Protein AF-A0A3N6X6D9-F1 (afdb_monomer_lite)

Foldseek 3Di:
DPDPVVVVVVVVVVVVVVVVVVVVVVVVVVVVVVVVVVVVVVVVVVVVVVVVVVVVVVVVVVVVPPDPPPDDDDDDDDDDDDDDDDDDDDDDDDDDDDDDDDDDDDDDDDDDDDDDDDPPPDPPPPDPPPPPPPDDDDDDPDLCVLVPDDLVVLLVVCVVVVPPPSVVDDSVVSSVVSVVD

Structure (mmCIF, N/CA/C/O backbone):
data_AF-A0A3N6X6D9-F1
#
_entry.id   AF-A0A3N6X6D9-F1
#
loop_
_atom_site.group_PDB
_atom_site.id
_atom_site.type_symbol
_atom_site.label_atom_id
_atom_site.label_alt_id
_atom_site.label_comp_id
_atom_site.label_asym_id
_atom_site.label_entity_id
_atom_site.label_seq_id
_atom_site.pdbx_PDB_ins_code
_atom_site.Cartn_x
_atom_site.Cartn_y
_atom_site.Cartn_z
_atom_site.occupancy
_atom_site.B_iso_or_equiv
_atom_site.auth_seq_id
_atom_site.auth_comp_id
_atom_site.auth_asym_id
_atom_site.auth_atom_id
_atom_site.pdbx_PDB_model_num
ATOM 1 N N . MET A 1 1 ? 24.339 19.297 -37.867 1.00 70.38 1 MET A N 1
ATOM 2 C CA . MET A 1 1 ? 23.435 18.132 -37.966 1.00 70.38 1 MET A CA 1
ATOM 3 C C . MET A 1 1 ? 23.208 17.636 -36.553 1.00 70.38 1 MET A C 1
ATOM 5 O O . MET A 1 1 ? 24.196 17.400 -35.878 1.00 70.38 1 MET A O 1
ATOM 9 N N . ILE A 1 2 ? 21.963 17.585 -36.071 1.00 70.56 2 ILE A N 1
ATOM 10 C CA . ILE A 1 2 ? 21.692 16.928 -34.783 1.00 70.56 2 ILE A CA 1
ATOM 11 C C . ILE A 1 2 ? 21.854 15.431 -35.015 1.00 70.56 2 ILE A C 1
ATOM 13 O O . ILE A 1 2 ? 21.300 14.911 -35.986 1.00 70.56 2 ILE A O 1
ATOM 17 N N . ASP A 1 3 ? 22.626 14.779 -34.156 1.00 89.81 3 ASP A N 1
ATOM 18 C CA . ASP A 1 3 ? 22.952 13.371 -34.300 1.00 89.81 3 ASP A CA 1
ATOM 19 C C . ASP A 1 3 ? 21.681 12.513 -34.192 1.00 89.81 3 ASP A C 1
ATOM 21 O O . ASP A 1 3 ? 20.766 12.799 -33.409 1.00 89.81 3 ASP A O 1
ATOM 25 N N . VAL A 1 4 ? 21.578 11.462 -35.004 1.00 93.38 4 VAL A N 1
ATOM 26 C CA . VAL A 1 4 ? 20.391 10.586 -35.025 1.00 93.38 4 VAL A CA 1
ATOM 27 C C . VAL A 1 4 ? 20.196 9.927 -33.653 1.00 93.38 4 VAL A C 1
ATOM 29 O O . VAL A 1 4 ? 19.061 9.724 -33.210 1.00 93.38 4 VAL A O 1
ATOM 32 N N . ALA A 1 5 ? 21.301 9.676 -32.946 1.00 93.31 5 ALA A N 1
ATOM 33 C CA . ALA A 1 5 ? 21.308 9.195 -31.571 1.00 93.31 5 ALA A CA 1
ATOM 34 C C . ALA A 1 5 ? 20.607 10.168 -30.601 1.00 93.31 5 ALA A C 1
ATOM 36 O O . ALA A 1 5 ? 19.741 9.744 -29.832 1.00 93.31 5 ALA A O 1
ATOM 37 N N . ASP A 1 6 ? 20.876 11.473 -30.695 1.00 96.12 6 ASP A N 1
ATOM 38 C CA . ASP A 1 6 ? 20.271 12.492 -29.822 1.00 96.12 6 ASP A CA 1
ATOM 39 C C . ASP A 1 6 ? 18.759 12.614 -30.015 1.00 96.12 6 ASP A C 1
ATOM 41 O O . ASP A 1 6 ? 18.011 12.940 -29.086 1.00 96.12 6 ASP A O 1
ATOM 45 N N . LYS A 1 7 ? 18.272 12.376 -31.236 1.00 96.31 7 LYS A N 1
ATOM 46 C CA . LYS A 1 7 ? 16.832 12.341 -31.501 1.00 96.31 7 LYS A CA 1
ATOM 47 C C . LYS A 1 7 ? 16.181 11.153 -30.793 1.00 96.31 7 LYS A C 1
ATOM 49 O O . LYS A 1 7 ? 15.208 11.345 -30.071 1.00 96.31 7 LYS A O 1
ATOM 54 N N . ARG A 1 8 ? 16.757 9.956 -30.929 1.00 96.25 8 ARG A N 1
ATOM 55 C CA . ARG A 1 8 ? 16.235 8.741 -30.288 1.00 96.25 8 ARG A CA 1
ATOM 56 C C . ARG A 1 8 ? 16.208 8.859 -28.765 1.00 96.25 8 ARG A C 1
ATOM 58 O O . ARG A 1 8 ? 15.210 8.501 -28.145 1.00 96.25 8 ARG A O 1
ATOM 65 N N . ILE A 1 9 ? 17.269 9.408 -28.171 1.00 97.00 9 ILE A N 1
ATOM 66 C CA . ILE A 1 9 ? 17.339 9.636 -26.722 1.00 97.00 9 ILE A CA 1
ATOM 67 C C . ILE A 1 9 ? 16.215 10.579 -26.275 1.00 97.00 9 ILE A C 1
ATOM 69 O O . ILE A 1 9 ? 15.537 10.302 -25.285 1.00 97.00 9 ILE A O 1
ATOM 73 N N . ARG A 1 10 ? 15.963 11.672 -27.008 1.00 97.00 10 ARG A N 1
ATOM 74 C CA . ARG A 1 10 ? 14.864 12.598 -26.688 1.00 97.00 10 ARG A CA 1
ATOM 75 C C . ARG A 1 10 ? 13.495 11.923 -26.745 1.00 97.00 10 ARG A C 1
ATOM 77 O O . ARG A 1 10 ? 12.713 12.104 -25.812 1.00 97.00 10 ARG A O 1
ATOM 84 N N . ASP A 1 11 ? 13.239 11.119 -27.772 1.00 97.94 11 ASP A N 1
ATOM 85 C CA . ASP A 1 11 ? 11.968 10.406 -27.933 1.00 97.94 11 ASP A CA 1
ATOM 86 C C . ASP A 1 11 ? 11.739 9.399 -26.786 1.00 97.94 11 ASP A C 1
ATOM 88 O O . ASP A 1 11 ? 10.647 9.319 -26.212 1.00 97.94 11 ASP A O 1
ATOM 92 N N . GLU A 1 12 ? 12.779 8.662 -26.383 1.00 98.12 12 GLU A N 1
ATOM 93 C CA . GLU A 1 12 ? 12.716 7.736 -25.246 1.00 98.12 12 GLU A CA 1
ATOM 94 C C . GLU A 1 12 ? 12.494 8.472 -23.915 1.00 98.12 12 GLU A C 1
ATOM 96 O O . GLU A 1 12 ? 11.651 8.062 -23.109 1.00 98.12 12 GLU A O 1
ATOM 101 N N . VAL A 1 13 ? 13.169 9.605 -23.698 1.00 98.44 13 VAL A N 1
ATOM 102 C CA . VAL A 1 13 ? 12.962 10.458 -22.518 1.00 98.44 13 VAL A CA 1
ATOM 103 C C . VAL A 1 13 ? 11.532 10.992 -22.472 1.00 98.44 13 VAL A C 1
ATOM 105 O O . VAL A 1 13 ? 10.907 10.995 -21.408 1.00 98.44 13 VAL A O 1
ATOM 108 N N . GLU A 1 14 ? 10.974 11.428 -23.600 1.00 98.56 14 GLU A N 1
ATOM 109 C CA . GLU A 1 14 ? 9.593 11.901 -23.666 1.00 98.56 14 GLU A CA 1
ATOM 110 C C . GLU A 1 14 ? 8.594 10.775 -23.362 1.00 98.56 14 GLU A C 1
ATOM 112 O O . GLU A 1 14 ? 7.665 10.962 -22.564 1.00 98.56 14 GLU A O 1
ATOM 117 N N . LYS A 1 15 ? 8.832 9.574 -23.900 1.00 98.56 15 LYS A N 1
ATOM 118 C CA . LYS A 1 15 ? 8.038 8.376 -23.601 1.00 98.56 15 LYS A CA 1
ATOM 119 C C . LYS A 1 15 ? 8.057 8.046 -22.107 1.00 98.56 15 LYS A C 1
ATOM 121 O O . LYS A 1 15 ? 6.991 7.871 -21.508 1.00 98.56 15 LYS A O 1
ATOM 126 N N . LEU A 1 16 ? 9.237 8.019 -21.486 1.00 98.50 16 LEU A N 1
ATOM 127 C CA . LEU A 1 16 ? 9.387 7.766 -20.049 1.00 98.50 16 LEU A CA 1
ATOM 128 C C . LEU A 1 16 ? 8.700 8.847 -19.209 1.00 98.50 16 LEU A C 1
ATOM 130 O O . LEU A 1 16 ? 7.978 8.532 -18.260 1.00 98.50 16 LEU A O 1
ATOM 134 N N . ARG A 1 17 ? 8.832 10.124 -19.586 1.00 98.50 17 ARG A N 1
ATOM 135 C CA . ARG A 1 17 ? 8.127 11.234 -18.926 1.00 98.50 17 ARG A CA 1
ATOM 136 C C . ARG A 1 17 ? 6.612 11.068 -19.003 1.00 98.50 17 ARG A C 1
ATOM 138 O O . ARG A 1 17 ? 5.926 11.296 -18.005 1.00 98.50 17 ARG A O 1
ATOM 145 N N . LYS A 1 18 ? 6.072 10.661 -20.153 1.00 98.56 18 LYS A N 1
ATOM 146 C CA . LYS A 1 18 ? 4.634 10.404 -20.322 1.00 98.56 18 LYS A CA 1
ATOM 147 C C . LYS A 1 18 ? 4.171 9.253 -19.429 1.00 98.56 18 LYS A C 1
ATOM 149 O O . LYS A 1 18 ? 3.157 9.388 -18.746 1.00 9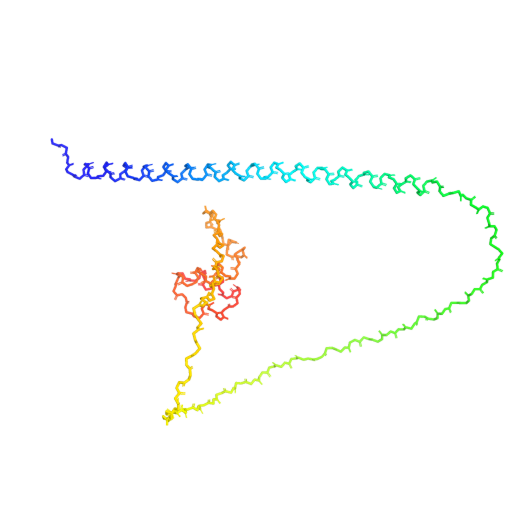8.56 18 LYS A O 1
ATOM 154 N N . GLN A 1 19 ? 4.936 8.166 -19.373 1.00 98.12 19 GLN A N 1
ATOM 155 C CA . GLN A 1 19 ? 4.651 7.034 -18.493 1.00 98.12 19 GLN A CA 1
ATOM 156 C C . GLN A 1 19 ? 4.654 7.446 -17.013 1.00 98.12 19 GLN A C 1
ATOM 158 O O . GLN A 1 19 ? 3.696 7.142 -16.298 1.00 98.12 19 GLN A O 1
ATOM 163 N N . LEU A 1 20 ? 5.661 8.205 -16.569 1.00 98.44 20 LEU A N 1
ATOM 164 C CA . LEU A 1 20 ? 5.740 8.727 -15.201 1.00 98.44 20 LEU A CA 1
ATOM 165 C C . LEU A 1 20 ? 4.556 9.638 -14.856 1.00 98.44 20 LEU A C 1
ATOM 167 O O . LEU A 1 20 ? 3.993 9.518 -13.770 1.00 98.44 20 LEU A O 1
ATOM 171 N N . ARG A 1 21 ? 4.112 10.510 -15.774 1.00 98.31 21 ARG A N 1
ATOM 172 C CA . ARG A 1 21 ? 2.912 11.342 -15.558 1.00 98.31 21 ARG A CA 1
ATOM 173 C C . ARG A 1 21 ? 1.658 10.492 -15.362 1.00 98.31 21 ARG A C 1
ATOM 175 O O . ARG A 1 21 ? 0.863 10.787 -14.473 1.00 98.31 21 ARG A O 1
ATOM 182 N N . THR A 1 22 ? 1.481 9.442 -16.159 1.00 98.19 22 THR A N 1
ATOM 183 C CA . THR A 1 22 ? 0.336 8.529 -16.031 1.00 98.19 22 THR A CA 1
ATOM 184 C C . THR A 1 22 ? 0.373 7.774 -14.706 1.00 98.19 22 THR A C 1
ATOM 186 O O . THR A 1 22 ? -0.642 7.710 -14.013 1.00 98.19 22 THR A O 1
ATOM 189 N N . GLN A 1 23 ? 1.540 7.256 -14.312 1.00 96.81 23 GLN A N 1
ATOM 190 C CA . GLN A 1 23 ? 1.704 6.589 -13.021 1.00 96.81 23 GLN A CA 1
ATOM 191 C C . GLN A 1 23 ? 1.425 7.541 -11.856 1.00 96.81 23 GLN A C 1
ATOM 193 O O . GLN A 1 23 ? 0.650 7.192 -10.968 1.00 96.81 23 GLN A O 1
ATOM 198 N N . ARG A 1 24 ? 1.971 8.764 -11.896 1.00 98.25 24 ARG A N 1
ATOM 199 C CA . ARG A 1 24 ? 1.737 9.790 -10.873 1.00 98.25 24 ARG A CA 1
ATOM 200 C C . ARG A 1 24 ? 0.250 10.096 -10.713 1.00 98.25 24 ARG A C 1
ATOM 202 O O . ARG A 1 24 ? -0.244 10.049 -9.594 1.00 98.25 24 ARG A O 1
ATOM 209 N N . LYS A 1 25 ? -0.475 10.311 -11.815 1.00 98.25 25 LYS A N 1
ATOM 210 C CA . LYS A 1 25 ? -1.935 10.518 -11.784 1.00 98.25 25 LYS A CA 1
ATOM 211 C C . LYS A 1 25 ? -2.680 9.323 -11.185 1.00 98.25 25 LYS A C 1
ATOM 213 O O . LYS A 1 25 ? -3.639 9.498 -10.438 1.00 98.25 25 LYS A O 1
ATOM 218 N N . GLY A 1 26 ? -2.244 8.103 -11.499 1.00 98.00 26 GLY A N 1
ATOM 219 C CA . GLY A 1 26 ? -2.817 6.885 -10.928 1.00 98.00 26 GLY A CA 1
ATOM 220 C C . GLY A 1 26 ? -2.622 6.791 -9.413 1.00 98.00 26 GLY A C 1
ATOM 221 O O . GLY A 1 26 ? -3.560 6.447 -8.696 1.00 98.00 26 GLY A O 1
ATOM 222 N N . VAL A 1 27 ? -1.425 7.120 -8.923 1.00 98.12 27 VAL A N 1
ATOM 223 C CA . VAL A 1 27 ? -1.111 7.155 -7.486 1.00 98.12 27 VAL A CA 1
ATOM 224 C C . VAL A 1 27 ? -1.896 8.259 -6.783 1.00 98.12 27 VAL A C 1
ATOM 226 O O . VAL A 1 27 ? -2.527 7.995 -5.767 1.00 98.12 27 VAL A O 1
ATOM 229 N N . GLU A 1 28 ? -1.932 9.461 -7.352 1.00 98.38 28 GLU A N 1
ATOM 230 C CA . GLU A 1 28 ? -2.667 10.608 -6.812 1.00 98.38 28 GLU A CA 1
ATOM 231 C C . GLU A 1 28 ? -4.163 10.309 -6.647 1.00 98.38 28 GLU A C 1
ATOM 233 O O . GLU A 1 28 ? -4.742 10.573 -5.593 1.00 98.38 28 GLU A O 1
ATOM 238 N N . LYS A 1 29 ? -4.779 9.650 -7.637 1.00 98.31 29 LYS A N 1
ATOM 239 C CA . LYS A 1 29 ? -6.171 9.202 -7.532 1.00 98.31 29 LYS A CA 1
ATOM 240 C C . LYS A 1 29 ? -6.373 8.222 -6.373 1.00 98.31 29 LYS A C 1
ATOM 242 O O . LYS A 1 29 ? -7.289 8.404 -5.577 1.00 98.31 29 LYS A O 1
ATOM 247 N N . ARG A 1 30 ? -5.506 7.210 -6.252 1.00 97.81 30 ARG A N 1
ATOM 248 C CA . ARG A 1 30 ? -5.583 6.222 -5.161 1.00 97.81 30 ARG A CA 1
ATOM 249 C C . ARG A 1 30 ? -5.414 6.871 -3.790 1.00 97.81 30 ARG A C 1
ATOM 251 O O . ARG A 1 30 ? -6.122 6.490 -2.866 1.00 97.81 30 ARG A O 1
ATOM 258 N N . LEU A 1 31 ? -4.520 7.853 -3.667 1.00 98.06 31 LEU A N 1
ATOM 259 C CA . LEU A 1 31 ? -4.348 8.620 -2.433 1.00 98.06 31 LEU A CA 1
ATOM 260 C C . LEU A 1 31 ? -5.616 9.405 -2.083 1.00 98.06 31 LEU A C 1
ATOM 262 O O . LEU A 1 31 ? -6.059 9.336 -0.943 1.00 98.06 31 LEU A O 1
ATOM 266 N N . SER A 1 32 ? -6.252 10.066 -3.056 1.00 97.94 32 SER A N 1
ATOM 267 C CA . SER A 1 32 ? -7.525 10.767 -2.827 1.00 97.94 32 SER A CA 1
ATOM 268 C C . SER A 1 32 ? -8.645 9.822 -2.372 1.00 97.94 32 SER A C 1
ATOM 270 O O . SER A 1 32 ? -9.413 10.150 -1.466 1.00 97.94 32 SER A O 1
ATOM 272 N N . ASP A 1 33 ? -8.743 8.634 -2.971 1.00 98.25 33 ASP A N 1
ATOM 273 C CA . ASP A 1 33 ? -9.756 7.640 -2.603 1.00 98.25 33 ASP A CA 1
ATOM 274 C C . ASP A 1 33 ? -9.498 7.051 -1.203 1.00 98.25 33 ASP A C 1
ATOM 276 O O . ASP A 1 33 ? -10.434 6.892 -0.409 1.00 98.25 33 ASP A O 1
ATOM 280 N N . LEU A 1 34 ? -8.230 6.796 -0.860 1.00 98.00 34 LEU A N 1
ATOM 281 C CA . LEU A 1 34 ? -7.824 6.378 0.484 1.00 98.00 34 LEU A CA 1
ATOM 282 C C . LEU A 1 34 ? -8.114 7.460 1.522 1.00 98.00 34 LEU A C 1
ATOM 284 O O . LEU A 1 34 ? -8.677 7.152 2.567 1.00 98.00 34 LEU A O 1
ATOM 288 N N . GLU A 1 35 ? -7.814 8.723 1.231 1.00 98.31 35 GLU A N 1
ATOM 289 C CA . GLU A 1 35 ? -8.078 9.837 2.142 1.00 98.31 35 GLU A CA 1
ATOM 290 C C . GLU A 1 35 ? -9.579 9.990 2.422 1.00 98.31 35 GLU A C 1
ATOM 292 O O . GLU A 1 35 ? -9.997 10.149 3.571 1.00 98.31 35 GLU A O 1
ATOM 297 N N . LYS A 1 36 ? -10.425 9.875 1.390 1.00 98.38 36 LYS A N 1
ATOM 298 C CA . LYS A 1 36 ? -11.887 9.881 1.557 1.00 98.38 36 LYS A CA 1
ATOM 299 C C . LYS A 1 36 ? -12.363 8.710 2.411 1.00 98.38 36 LYS A C 1
ATOM 301 O O . LYS A 1 36 ? -13.261 8.885 3.234 1.00 98.38 36 LYS A O 1
ATOM 306 N N . THR A 1 37 ? -11.781 7.531 2.217 1.00 97.81 37 THR A N 1
ATOM 307 C CA . THR A 1 37 ? -12.127 6.325 2.980 1.00 97.81 37 THR A CA 1
ATOM 308 C C . THR A 1 37 ? -11.703 6.467 4.440 1.00 97.81 37 THR A C 1
ATOM 310 O O . THR A 1 37 ? -12.521 6.247 5.330 1.00 97.81 37 THR A O 1
ATOM 313 N N . ALA A 1 38 ? -10.484 6.944 4.693 1.00 97.88 38 ALA A N 1
ATOM 314 C CA . ALA A 1 38 ? -9.971 7.221 6.030 1.00 97.88 38 ALA A CA 1
ATOM 315 C C . ALA A 1 38 ? -10.821 8.273 6.759 1.00 97.88 38 ALA A C 1
ATOM 317 O O . ALA A 1 38 ? -11.209 8.060 7.903 1.00 97.88 38 ALA A O 1
ATOM 318 N N . LYS A 1 39 ? -11.210 9.365 6.084 1.00 98.19 39 LYS A N 1
ATOM 319 C CA . LYS A 1 39 ? -12.111 10.387 6.649 1.00 98.19 39 LYS A CA 1
ATOM 320 C C . LYS A 1 39 ? -13.479 9.822 7.033 1.00 98.19 39 LYS A C 1
ATOM 322 O O . LYS A 1 39 ? -14.038 10.221 8.050 1.00 98.19 39 LYS A O 1
ATOM 327 N N . LYS A 1 40 ? -14.039 8.912 6.232 1.00 98.31 40 LYS A N 1
ATOM 328 C CA . LYS A 1 40 ? -15.307 8.239 6.561 1.00 98.31 40 LYS A CA 1
ATOM 329 C C . LYS A 1 40 ? -15.150 7.295 7.752 1.00 98.31 40 LYS A C 1
ATOM 331 O O . LYS A 1 40 ? -15.981 7.336 8.653 1.00 98.31 40 LYS A O 1
ATOM 336 N N . ALA A 1 41 ? -14.086 6.495 7.766 1.00 98.00 41 ALA A N 1
ATOM 337 C CA . ALA A 1 41 ? -13.785 5.582 8.863 1.00 98.00 41 ALA A CA 1
ATOM 338 C C . ALA A 1 41 ? -13.575 6.337 10.186 1.00 98.00 41 ALA A C 1
ATOM 340 O O . ALA A 1 41 ? -14.178 5.971 11.188 1.00 98.00 41 ALA A O 1
ATOM 341 N N . ALA A 1 42 ? -12.821 7.441 10.168 1.00 97.88 42 ALA A N 1
ATOM 342 C CA . ALA A 1 42 ? -12.604 8.292 11.337 1.00 97.88 42 ALA A CA 1
ATOM 343 C C . ALA A 1 42 ? -13.922 8.841 11.904 1.00 97.88 42 ALA A C 1
ATOM 345 O O . ALA A 1 42 ? -14.182 8.694 13.091 1.00 97.88 42 ALA A O 1
ATOM 346 N N . LYS A 1 43 ? -14.807 9.376 11.052 1.00 98.31 43 LYS A N 1
ATOM 347 C CA . LYS A 1 43 ? -16.131 9.857 11.487 1.00 98.31 43 LYS A CA 1
ATOM 348 C C . LYS A 1 43 ? -17.017 8.748 12.064 1.00 98.31 43 LYS A C 1
ATOM 350 O O . LYS A 1 43 ? -17.786 9.001 12.987 1.00 98.31 43 LYS A O 1
ATOM 355 N N . SER A 1 44 ? -16.940 7.533 11.515 1.00 97.88 44 SER A N 1
ATOM 356 C CA . SER A 1 44 ? -17.663 6.377 12.064 1.00 97.88 44 SER A CA 1
ATOM 357 C C . SER A 1 44 ? -17.134 6.011 13.448 1.00 97.88 44 SER A C 1
ATOM 359 O O . SER A 1 44 ? -17.915 5.905 14.390 1.00 97.88 44 SER A O 1
ATOM 361 N N . ALA A 1 45 ? -15.811 5.911 13.587 1.00 97.94 45 ALA A N 1
ATOM 362 C CA . ALA A 1 45 ? -15.157 5.615 14.855 1.00 97.94 45 ALA A CA 1
ATOM 363 C C . ALA A 1 45 ? -15.450 6.690 15.915 1.00 97.94 45 ALA A C 1
ATOM 365 O O . ALA A 1 45 ? -15.749 6.358 17.056 1.00 97.94 45 ALA A O 1
ATOM 366 N N . GLU A 1 46 ? -15.449 7.974 15.548 1.00 97.81 46 GLU A N 1
ATOM 367 C CA . GLU A 1 46 ? -15.847 9.068 16.445 1.00 97.81 46 GLU A CA 1
ATOM 368 C C . GLU A 1 46 ? -17.277 8.888 16.967 1.00 97.81 46 GLU A C 1
ATOM 370 O O . GLU A 1 46 ? -17.529 9.065 18.161 1.00 97.81 46 GLU A O 1
ATOM 375 N N . LYS A 1 47 ? -18.212 8.489 16.097 1.00 98.38 47 LYS A N 1
ATOM 376 C CA . LYS A 1 47 ? -19.602 8.226 16.486 1.00 98.38 47 LYS A CA 1
ATOM 377 C C . LYS A 1 47 ? -19.716 7.022 17.425 1.00 98.38 47 LYS A C 1
ATOM 379 O O . LYS A 1 47 ? -20.469 7.082 18.394 1.00 98.38 47 LYS A O 1
ATOM 384 N N . GLU A 1 48 ? -18.975 5.951 17.160 1.00 98.31 48 GLU A N 1
ATOM 385 C CA . GLU A 1 48 ? -18.931 4.762 18.021 1.00 98.31 48 GLU A CA 1
ATOM 386 C C . GLU A 1 48 ? -18.335 5.084 19.394 1.00 98.31 48 GLU A C 1
ATOM 388 O O . GLU A 1 48 ? -18.930 4.745 20.416 1.00 98.31 48 GLU A O 1
ATOM 393 N N . ILE A 1 49 ? -17.219 5.819 19.435 1.00 98.00 49 ILE A N 1
ATOM 394 C CA . ILE A 1 49 ? -16.589 6.280 20.678 1.00 98.00 49 ILE A CA 1
ATOM 395 C C . ILE A 1 49 ? -17.556 7.162 21.472 1.00 98.00 49 ILE A C 1
ATOM 397 O O . ILE A 1 49 ? -17.679 6.990 22.683 1.00 98.00 49 ILE A O 1
ATOM 401 N N . ALA A 1 50 ? -18.264 8.085 20.816 1.00 98.19 50 ALA A N 1
ATOM 402 C CA . ALA A 1 50 ? -19.276 8.908 21.474 1.00 98.19 50 ALA A CA 1
ATOM 403 C C . ALA A 1 50 ? -20.414 8.054 22.064 1.00 98.19 50 ALA A C 1
ATOM 405 O O . ALA A 1 50 ? -20.827 8.282 23.200 1.00 98.19 50 ALA A O 1
ATOM 406 N N . GLY A 1 51 ? -20.874 7.035 21.332 1.00 98.31 51 GLY A N 1
ATOM 407 C CA . GLY A 1 51 ? -21.880 6.086 21.814 1.00 98.31 51 GLY A CA 1
ATOM 408 C C . GLY A 1 51 ? -21.412 5.283 23.030 1.00 98.31 51 GLY A C 1
ATOM 409 O O . GLY A 1 51 ? -22.142 5.181 24.014 1.00 98.31 51 GLY A O 1
ATOM 410 N N . LEU A 1 52 ? -20.182 4.763 22.999 1.00 98.06 52 LEU A N 1
ATOM 411 C CA . LEU A 1 52 ? -19.587 4.041 24.127 1.00 98.06 52 LEU A CA 1
ATOM 412 C C . LEU A 1 52 ? -19.416 4.942 25.353 1.00 98.06 52 LEU A C 1
ATOM 414 O O . LEU A 1 52 ? -19.735 4.524 26.463 1.00 98.06 52 LEU A O 1
ATOM 418 N N . ARG A 1 53 ? -18.981 6.195 25.167 1.00 97.88 53 ARG A N 1
ATOM 419 C CA . ARG A 1 53 ? -18.878 7.175 26.262 1.00 97.88 53 ARG A CA 1
ATOM 420 C C . ARG A 1 53 ? -20.224 7.409 26.944 1.00 97.88 53 ARG A C 1
ATOM 422 O O . ARG A 1 53 ? -20.282 7.363 28.167 1.00 97.88 53 ARG A O 1
ATOM 429 N N . ALA A 1 54 ? -21.298 7.578 26.172 1.00 97.81 54 ALA A N 1
ATOM 430 C CA . ALA A 1 54 ? -22.641 7.749 26.725 1.00 97.81 54 ALA A CA 1
ATOM 431 C C . ALA A 1 54 ? -23.123 6.508 27.505 1.00 97.81 54 ALA A C 1
ATOM 433 O O . ALA A 1 54 ? -23.743 6.642 28.558 1.00 97.81 54 ALA A O 1
ATOM 434 N N . GLN A 1 55 ? -22.818 5.295 27.028 1.00 96.81 55 GLN A N 1
ATOM 435 C CA . GLN A 1 55 ? -23.146 4.059 27.753 1.00 96.81 55 GLN A CA 1
ATOM 436 C C . GLN A 1 55 ? -22.381 3.946 29.075 1.00 96.81 55 GLN A C 1
ATOM 438 O O . GLN A 1 55 ? -22.968 3.592 30.098 1.00 96.81 55 GLN A O 1
ATOM 443 N N . VAL A 1 56 ? -21.085 4.275 29.069 1.00 97.19 56 VAL A N 1
ATOM 444 C CA . VAL A 1 56 ? -20.261 4.302 30.284 1.00 97.19 56 VAL A CA 1
ATOM 445 C C . VAL A 1 56 ? -20.826 5.305 31.288 1.00 97.19 56 VAL A C 1
ATOM 447 O O . VAL A 1 56 ? -20.995 4.960 32.454 1.00 97.19 56 VAL A O 1
ATOM 450 N N . GLU A 1 57 ? -21.191 6.509 30.844 1.00 95.88 57 GLU A N 1
ATOM 451 C CA . GLU A 1 57 ? -21.802 7.527 31.704 1.00 95.88 57 GLU A CA 1
ATOM 452 C C . GLU A 1 57 ? -23.111 7.033 32.343 1.00 95.88 57 GLU A C 1
ATOM 454 O O . GLU A 1 57 ? -23.281 7.139 33.557 1.00 95.88 57 GLU A O 1
ATOM 459 N N . GLN A 1 58 ? -23.991 6.383 31.573 1.00 95.31 58 GLN A N 1
ATOM 460 C CA . GLN A 1 58 ? -25.225 5.791 32.106 1.00 95.31 58 GLN A CA 1
ATOM 461 C C . GLN A 1 58 ? -24.973 4.693 33.150 1.00 95.31 58 GLN A C 1
ATOM 463 O O . GLN A 1 58 ? -25.687 4.627 34.154 1.00 95.31 58 GLN A O 1
ATOM 468 N N . LEU A 1 59 ? -23.982 3.822 32.934 1.00 95.06 59 LEU A N 1
ATOM 469 C CA . LEU A 1 59 ? -23.629 2.767 33.891 1.00 95.06 59 LEU A CA 1
ATOM 470 C C . LEU A 1 59 ? -23.087 3.351 35.198 1.00 95.06 59 LEU A C 1
ATOM 472 O O . LEU A 1 59 ? -23.484 2.908 36.277 1.00 95.06 59 LEU A O 1
ATOM 476 N N . VAL A 1 60 ? -22.247 4.383 35.108 1.00 94.56 60 VAL A N 1
ATOM 477 C CA . VAL A 1 60 ? -21.725 5.098 36.280 1.00 94.56 60 VAL A CA 1
ATOM 478 C C . VAL A 1 60 ? -22.863 5.771 37.058 1.00 94.56 60 VAL A C 1
ATOM 480 O O . VAL A 1 60 ? -22.916 5.661 38.284 1.00 94.56 60 VAL A O 1
ATOM 483 N N . SER A 1 61 ? -23.829 6.401 36.379 1.00 92.38 61 SER A N 1
ATOM 484 C CA . SER A 1 61 ? -25.012 6.974 37.039 1.00 92.38 61 SER A CA 1
ATOM 485 C C . SER A 1 61 ? -25.892 5.918 37.720 1.00 92.38 61 SER A C 1
ATOM 487 O O . SER A 1 61 ? -26.413 6.167 38.809 1.00 92.38 61 SER A O 1
ATOM 489 N N . ARG A 1 62 ? -26.040 4.726 37.123 1.00 89.69 62 ARG A N 1
ATOM 490 C CA . ARG A 1 62 ? -26.793 3.612 37.725 1.00 89.69 62 ARG A CA 1
ATOM 491 C C . ARG A 1 62 ? -26.128 3.069 38.987 1.00 89.69 62 ARG A C 1
ATOM 493 O O . ARG A 1 62 ? -26.818 2.864 39.976 1.00 89.69 62 ARG A O 1
ATOM 500 N N . GLN A 1 63 ? -24.807 2.890 38.999 1.00 82.50 63 GLN A N 1
ATOM 501 C CA . GLN A 1 63 ? -24.101 2.436 40.208 1.00 82.50 63 GLN A CA 1
ATOM 502 C C . GLN A 1 63 ? -24.231 3.430 41.367 1.00 82.50 63 GLN A C 1
ATOM 504 O O . GLN A 1 63 ? -24.398 3.025 42.517 1.00 82.50 63 GLN A O 1
ATOM 509 N N . LYS A 1 64 ? -24.223 4.733 41.065 1.00 78.31 64 LYS A N 1
ATOM 510 C CA . LYS A 1 64 ? -24.357 5.797 42.070 1.00 78.31 64 LYS A CA 1
ATOM 511 C C . LYS A 1 64 ? -25.759 5.904 42.684 1.00 78.31 64 LYS A C 1
ATOM 513 O O . LYS A 1 64 ? -25.925 6.581 43.689 1.00 78.31 64 LYS A O 1
ATOM 518 N N . SER A 1 65 ? -26.757 5.264 42.079 1.00 68.56 65 SER A N 1
ATOM 519 C CA . SER A 1 65 ? -28.154 5.310 42.517 1.00 68.56 65 SER A CA 1
ATOM 520 C C . SER A 1 65 ? -28.651 3.988 43.093 1.00 68.56 65 SER A C 1
ATOM 522 O O . SER A 1 65 ? -29.854 3.839 43.264 1.00 68.56 65 SER A O 1
ATOM 524 N N . THR A 1 66 ? -27.759 3.051 43.439 1.00 58.19 66 THR A N 1
ATOM 525 C CA . THR A 1 66 ? -28.133 1.902 44.277 1.00 58.19 66 THR A CA 1
ATOM 526 C C . THR A 1 66 ? -28.475 2.447 45.668 1.00 58.19 66 THR A C 1
ATOM 528 O O . THR A 1 66 ? -27.560 2.906 46.354 1.00 58.19 66 THR A O 1
ATOM 531 N N . PRO A 1 67 ? -29.755 2.490 46.083 1.00 57.12 67 PRO A N 1
ATOM 532 C CA . PRO A 1 67 ? -30.081 2.897 47.438 1.00 57.12 67 PRO A CA 1
ATOM 533 C C . PRO A 1 67 ? -29.499 1.843 48.378 1.00 57.12 67 PRO A C 1
ATOM 535 O O . PRO A 1 67 ? -29.704 0.647 48.162 1.00 57.12 67 PRO A O 1
ATOM 538 N N . GLU A 1 68 ? -28.763 2.289 49.396 1.00 51.00 68 GLU A N 1
ATOM 539 C CA . GLU A 1 68 ? -28.512 1.507 50.603 1.00 51.00 68 GLU A CA 1
ATOM 540 C C . GLU A 1 68 ? -29.861 0.973 51.095 1.00 51.00 68 GLU A C 1
ATOM 542 O O . GLU A 1 68 ? -30.642 1.681 51.730 1.00 51.00 68 GLU A O 1
ATOM 547 N N . GLN A 1 69 ? -30.183 -0.271 50.742 1.00 52.44 69 GLN A N 1
ATOM 548 C CA . GLN A 1 69 ? -31.138 -1.034 51.516 1.00 52.44 69 GLN A CA 1
ATOM 549 C C . GLN A 1 69 ? -30.418 -1.391 52.807 1.00 52.44 69 GLN A C 1
ATOM 551 O O . GLN A 1 69 ? -29.559 -2.270 52.840 1.00 52.44 69 GLN A O 1
ATOM 556 N N . ASP A 1 70 ? -30.773 -0.626 53.831 1.00 50.97 70 ASP A N 1
ATOM 557 C CA . ASP A 1 70 ? -30.643 -0.907 55.252 1.00 50.97 70 ASP A CA 1
ATOM 558 C C . ASP A 1 70 ? -31.206 -2.313 55.532 1.00 50.97 70 ASP A C 1
ATOM 560 O O . ASP A 1 70 ? -32.386 -2.515 55.818 1.00 50.97 70 ASP A O 1
ATOM 564 N N . ALA A 1 71 ? -30.373 -3.321 55.291 1.00 51.75 71 ALA A N 1
ATOM 565 C CA . ALA A 1 71 ? -30.655 -4.715 55.562 1.00 51.75 71 ALA A CA 1
ATOM 566 C C . ALA A 1 71 ? -29.511 -5.248 56.415 1.00 51.75 71 ALA A C 1
ATOM 568 O O . ALA A 1 71 ? -28.443 -5.625 55.937 1.00 51.75 71 ALA A O 1
ATOM 569 N N . THR A 1 72 ? -29.776 -5.250 57.713 1.00 58.72 72 THR A N 1
ATOM 570 C CA . THR A 1 72 ? -29.086 -6.021 58.741 1.00 58.72 72 THR A CA 1
ATOM 571 C C . THR A 1 72 ? -28.902 -7.472 58.262 1.00 58.72 72 THR A C 1
ATOM 573 O O . THR A 1 72 ? -29.905 -8.164 58.073 1.00 58.72 72 THR A O 1
ATOM 576 N N . PRO A 1 73 ? -27.672 -7.995 58.086 1.00 49.09 73 PRO A N 1
ATOM 577 C CA . PRO A 1 73 ? -27.478 -9.423 57.909 1.00 49.09 73 PRO A CA 1
ATOM 578 C C . PRO A 1 73 ? -27.299 -10.057 59.290 1.00 49.09 73 PRO A C 1
ATOM 580 O O . PRO A 1 73 ? -26.269 -9.907 59.949 1.00 49.09 73 PRO A O 1
ATOM 583 N N . ALA A 1 74 ? -28.336 -10.760 59.741 1.00 52.41 74 ALA A N 1
ATOM 584 C CA . ALA A 1 74 ? -28.207 -11.712 60.827 1.00 52.41 74 ALA A CA 1
ATOM 585 C C . ALA A 1 74 ? -27.198 -12.798 60.424 1.00 52.41 74 ALA A C 1
ATOM 587 O O . ALA A 1 74 ? -27.295 -13.412 59.363 1.00 52.41 74 ALA A O 1
ATOM 588 N N . SER A 1 75 ? -26.227 -12.979 61.311 1.00 56.44 75 SER A N 1
ATOM 589 C CA . SER A 1 75 ? -25.173 -13.981 61.296 1.00 56.44 75 SER A CA 1
ATOM 590 C C . SER A 1 75 ? -25.716 -15.399 61.075 1.00 56.44 75 SER A C 1
ATOM 592 O O . SER A 1 75 ? -26.465 -15.915 61.903 1.00 56.44 75 SER A O 1
ATOM 594 N N . ALA A 1 76 ? -25.303 -16.037 59.983 1.00 54.62 76 ALA A N 1
ATOM 595 C CA . ALA A 1 76 ? -25.297 -17.488 59.842 1.00 54.62 76 ALA A CA 1
ATOM 596 C C . ALA A 1 76 ? -24.098 -17.877 58.966 1.00 54.62 76 ALA A C 1
ATOM 598 O O . ALA A 1 76 ? -24.095 -17.624 57.764 1.00 54.62 76 ALA A O 1
ATOM 599 N N . GLU A 1 77 ? -23.066 -18.441 59.600 1.00 53.97 77 GLU A N 1
ATOM 600 C CA . GLU A 1 77 ? -21.886 -19.041 58.970 1.00 53.97 77 GLU A CA 1
ATOM 601 C C . GLU A 1 77 ? -22.269 -20.184 58.014 1.00 53.97 77 GLU A C 1
ATOM 603 O O . GLU A 1 77 ? -22.891 -21.157 58.448 1.00 53.97 77 GLU A O 1
ATOM 608 N N . PRO A 1 78 ? -21.805 -20.163 56.753 1.00 56.66 78 PRO A N 1
ATOM 609 C CA . PRO A 1 78 ? -21.557 -21.368 55.985 1.00 56.66 78 PRO A CA 1
ATOM 610 C C . PRO A 1 78 ? -20.049 -21.658 55.947 1.00 56.66 78 PRO A C 1
ATOM 612 O O . PRO A 1 78 ? -19.227 -20.821 55.576 1.00 56.66 78 PRO A O 1
ATOM 615 N N . SER A 1 79 ? -19.704 -22.874 56.357 1.00 64.44 79 SER A N 1
ATOM 616 C CA . SER A 1 79 ? -18.350 -23.422 56.438 1.00 64.44 79 SER A CA 1
ATOM 617 C C . SER A 1 79 ? -17.572 -23.362 55.107 1.00 64.44 79 SER A C 1
ATOM 619 O O . SER A 1 79 ? -18.175 -23.481 54.037 1.00 64.44 79 SER A O 1
ATOM 621 N N . PRO A 1 80 ? -16.229 -23.248 55.143 1.00 65.25 80 PRO A N 1
ATOM 622 C CA . PRO A 1 80 ? -15.399 -23.225 53.941 1.00 65.25 80 PRO A CA 1
ATOM 623 C C . PRO A 1 80 ? -15.258 -24.628 53.319 1.00 65.25 80 PRO A C 1
ATOM 625 O O . PRO A 1 80 ? -14.854 -25.558 54.021 1.00 65.25 80 PRO A O 1
ATOM 628 N N . PRO A 1 81 ? -15.513 -24.813 52.009 1.00 65.81 81 PRO A N 1
ATOM 629 C CA . PRO A 1 81 ? -15.046 -25.994 51.303 1.00 65.81 81 PRO A CA 1
ATOM 630 C C . PRO A 1 81 ? -13.545 -25.877 51.005 1.00 65.81 81 PRO A C 1
ATOM 632 O O . PRO A 1 81 ? -13.037 -24.868 50.517 1.00 65.81 81 PRO A O 1
ATOM 635 N N . THR A 1 82 ? -12.852 -26.954 51.337 1.00 66.75 82 THR A N 1
ATOM 636 C CA . THR A 1 82 ? -11.427 -27.240 51.180 1.00 66.75 82 THR A CA 1
ATOM 637 C C . THR A 1 82 ? -10.929 -27.017 49.740 1.00 66.75 82 THR A C 1
ATOM 639 O O . THR A 1 82 ? -11.619 -27.410 48.795 1.00 66.75 82 THR A O 1
ATOM 642 N N . PRO A 1 83 ? -9.718 -26.463 49.528 1.00 57.66 83 PRO A N 1
ATOM 643 C CA . PRO A 1 83 ? -9.111 -26.396 48.202 1.00 57.66 83 PRO A CA 1
ATOM 644 C C . PRO A 1 83 ? -8.748 -27.808 47.725 1.00 57.66 83 PRO A C 1
ATOM 646 O O . PRO A 1 83 ? -7.902 -28.478 48.311 1.00 57.66 83 PRO A O 1
ATOM 649 N N . THR A 1 84 ? -9.412 -28.269 46.665 1.00 64.00 84 THR A N 1
ATOM 650 C CA . THR A 1 84 ? -9.009 -29.477 45.938 1.00 64.00 84 THR A CA 1
ATOM 651 C C . THR A 1 84 ? -7.966 -29.080 44.905 1.00 64.00 84 THR A C 1
ATOM 653 O O . THR A 1 84 ? -8.252 -28.334 43.972 1.00 64.00 84 THR A O 1
ATOM 656 N N . GLU A 1 85 ? -6.752 -29.563 45.120 1.00 59.06 85 GLU A N 1
ATOM 657 C CA . GLU A 1 85 ? -5.598 -29.492 44.231 1.00 59.06 85 GLU A CA 1
ATOM 658 C C . GLU A 1 85 ? -5.783 -30.490 43.066 1.00 59.06 85 GLU A C 1
ATOM 660 O O . GLU A 1 85 ? -5.930 -31.686 43.327 1.00 59.06 85 GLU A O 1
ATOM 665 N N . PRO A 1 86 ? -5.776 -30.069 41.787 1.00 63.59 86 PRO A N 1
ATOM 666 C CA . PRO A 1 86 ? -5.476 -30.979 40.692 1.00 63.59 86 PRO A CA 1
ATOM 667 C C . PRO A 1 86 ? -4.002 -30.852 40.284 1.00 63.59 86 PRO A C 1
ATOM 669 O O . PRO A 1 86 ? -3.555 -29.867 39.701 1.00 63.59 86 PRO A O 1
ATOM 672 N N . THR A 1 87 ? -3.291 -31.912 40.651 1.00 66.19 87 THR A N 1
ATOM 673 C CA . THR A 1 87 ? -2.081 -32.531 40.097 1.00 66.19 87 THR A CA 1
ATOM 674 C C . THR A 1 87 ? -1.525 -31.970 38.769 1.00 66.19 87 THR A C 1
ATOM 676 O O . THR A 1 87 ? -2.277 -31.756 37.815 1.00 66.19 87 THR A O 1
ATOM 679 N N . PRO A 1 88 ? -0.188 -31.827 38.652 1.00 62.66 88 PRO A N 1
ATOM 680 C CA . PRO A 1 88 ? 0.487 -31.340 37.455 1.00 62.66 88 PRO A CA 1
ATOM 681 C C . PRO A 1 88 ? 0.776 -32.444 36.421 1.00 62.66 88 PRO A C 1
ATOM 683 O O . PRO A 1 88 ? 0.815 -33.629 36.732 1.00 62.66 88 PRO A O 1
ATOM 686 N N . LEU A 1 89 ? 1.138 -31.976 35.222 1.00 57.38 89 LEU A N 1
ATOM 687 C CA . LEU A 1 89 ? 2.078 -32.597 34.281 1.00 57.38 89 LEU A CA 1
ATOM 688 C C . LEU A 1 89 ? 1.689 -33.950 33.657 1.00 57.38 89 LEU A C 1
ATOM 690 O O . LEU A 1 89 ? 1.874 -35.017 34.233 1.00 57.38 89 LEU A O 1
ATOM 694 N N . SER A 1 90 ? 1.338 -33.906 32.371 1.00 56.47 90 SER A N 1
ATOM 695 C CA . SER A 1 90 ? 1.736 -34.940 31.410 1.00 56.47 90 SER A CA 1
ATOM 696 C C . SER A 1 90 ? 1.777 -34.359 29.998 1.00 56.47 90 SER A C 1
ATOM 698 O O . SER A 1 90 ? 0.769 -34.293 29.302 1.00 56.47 90 SER A O 1
ATOM 700 N N . SER A 1 91 ? 2.976 -33.942 29.593 1.00 58.81 91 SER A N 1
ATOM 701 C CA . SER A 1 91 ? 3.421 -34.012 28.200 1.00 58.81 91 SER A CA 1
ATOM 702 C C . SER A 1 91 ? 4.094 -35.371 28.022 1.00 58.81 91 SER A C 1
ATOM 704 O O . SER A 1 91 ? 4.959 -35.714 28.829 1.00 58.81 91 SER A O 1
ATOM 706 N N . PRO A 1 92 ? 3.718 -36.151 27.004 1.00 52.91 92 PRO A N 1
ATOM 707 C CA . PRO A 1 92 ? 4.758 -36.717 26.146 1.00 52.91 92 PRO A CA 1
ATOM 708 C C . PRO A 1 92 ? 4.297 -36.822 24.686 1.00 52.91 92 PRO A C 1
ATOM 710 O O . PRO A 1 92 ? 3.148 -37.157 24.407 1.00 52.91 92 PRO A O 1
ATOM 713 N N . GLY A 1 93 ? 5.201 -36.577 23.738 1.00 43.72 93 GLY A N 1
ATOM 714 C CA . GLY A 1 93 ? 4.889 -36.866 22.341 1.00 43.72 93 GLY A CA 1
ATOM 715 C C . GLY A 1 93 ? 5.853 -36.317 21.308 1.00 43.72 93 GLY A C 1
ATOM 716 O O . GLY A 1 93 ? 5.404 -35.791 20.295 1.00 43.72 93 GLY A O 1
ATOM 717 N N . GLU A 1 94 ? 7.160 -36.441 21.541 1.00 53.84 94 GLU A N 1
ATOM 718 C CA . GLU A 1 94 ? 8.100 -36.600 20.431 1.00 53.84 94 GLU A CA 1
ATOM 719 C C . GLU A 1 94 ? 7.639 -37.784 19.566 1.00 53.84 94 GLU A C 1
ATOM 721 O O . GLU A 1 94 ? 7.425 -38.894 20.050 1.00 53.84 94 GLU A O 1
ATOM 726 N N . SER A 1 95 ? 7.474 -37.543 18.272 1.00 49.97 95 SER A N 1
ATOM 727 C CA . SER A 1 95 ? 7.508 -38.590 17.257 1.00 49.97 95 SER A CA 1
ATOM 728 C C . SER A 1 95 ? 8.465 -38.132 16.175 1.00 49.97 95 SER A C 1
ATOM 730 O O . SER A 1 95 ? 8.091 -37.509 15.182 1.00 49.97 95 SER A O 1
ATOM 732 N N . GLU A 1 96 ? 9.736 -38.419 16.434 1.00 48.16 96 GLU A N 1
ATOM 733 C CA . GLU A 1 96 ? 10.703 -38.686 15.387 1.00 48.16 96 GLU A CA 1
ATOM 734 C C . GLU A 1 96 ? 10.321 -39.975 14.644 1.00 48.16 96 GLU A C 1
ATOM 736 O O . GLU A 1 96 ? 9.933 -40.971 15.249 1.00 48.16 96 GLU A O 1
ATOM 741 N N . GLY A 1 97 ? 10.523 -39.956 13.326 1.00 46.47 97 GLY A N 1
ATOM 742 C CA . GLY A 1 97 ? 10.885 -41.150 12.567 1.00 46.47 97 GLY A CA 1
ATOM 743 C C . GLY A 1 97 ? 9.749 -41.962 11.948 1.00 46.47 97 GLY A C 1
ATOM 744 O O . GLY A 1 97 ? 9.276 -42.922 12.539 1.00 46.47 97 GLY A O 1
ATOM 745 N N . GLN A 1 98 ? 9.474 -41.715 10.663 1.00 46.50 98 GLN A N 1
ATOM 746 C CA . GLN A 1 98 ? 9.564 -42.799 9.674 1.00 46.50 98 GLN A CA 1
ATOM 747 C C . GLN A 1 98 ? 9.618 -42.269 8.229 1.00 46.50 98 GLN A C 1
ATOM 749 O O . GLN A 1 98 ? 8.704 -41.567 7.794 1.00 46.50 98 GLN A O 1
ATOM 754 N N . PRO A 1 99 ? 10.662 -42.619 7.454 1.00 53.94 99 PRO A N 1
ATOM 755 C CA . PRO A 1 99 ? 10.646 -42.532 6.004 1.00 53.94 99 PRO A CA 1
ATOM 756 C C . PRO A 1 99 ? 10.081 -43.841 5.439 1.00 53.94 99 PRO A C 1
ATOM 758 O O . PRO A 1 99 ? 10.589 -44.917 5.746 1.00 53.94 99 PRO A O 1
ATOM 761 N N . LEU A 1 100 ? 9.071 -43.766 4.575 1.00 51.38 100 LEU A N 1
ATOM 762 C CA . LEU A 1 100 ? 8.701 -44.894 3.721 1.00 51.38 100 LEU A CA 1
ATOM 763 C C . LEU A 1 100 ? 8.958 -44.519 2.263 1.00 51.38 100 LEU A C 1
ATOM 765 O O . LEU A 1 100 ? 8.172 -43.837 1.610 1.00 51.38 100 LEU A O 1
ATOM 769 N N . GLN A 1 101 ? 10.118 -44.976 1.790 1.00 49.53 101 GLN A N 1
ATOM 770 C CA . GLN A 1 101 ? 10.319 -45.386 0.405 1.00 49.53 101 GLN A CA 1
ATOM 771 C C . GLN A 1 101 ? 9.335 -46.515 0.082 1.00 49.53 101 GLN A C 1
ATOM 773 O O . GLN A 1 101 ? 9.187 -47.449 0.866 1.00 49.53 101 GLN A O 1
ATOM 778 N N . GLY A 1 102 ? 8.699 -46.452 -1.084 1.00 46.50 102 GLY A N 1
ATOM 779 C CA . GLY A 1 102 ? 7.812 -47.509 -1.552 1.00 46.50 102 GLY A CA 1
ATOM 780 C C . GLY A 1 102 ? 7.403 -47.283 -2.996 1.00 46.50 102 GLY A C 1
ATOM 781 O O . GLY A 1 102 ? 6.448 -46.573 -3.282 1.00 46.50 102 GLY A O 1
ATOM 782 N N . VAL A 1 103 ? 8.195 -47.869 -3.884 1.00 50.47 103 VAL A N 1
ATOM 783 C CA . VAL A 1 103 ? 8.004 -48.012 -5.328 1.00 50.47 103 VAL A CA 1
ATOM 784 C C . VAL A 1 103 ? 6.696 -48.758 -5.601 1.00 50.47 103 VAL A C 1
ATOM 786 O O . VAL A 1 103 ? 6.491 -49.836 -5.049 1.00 50.47 103 VAL A O 1
ATOM 789 N N . ALA A 1 104 ? 5.839 -48.222 -6.465 1.00 47.53 104 ALA A N 1
ATOM 790 C CA . ALA A 1 104 ? 4.798 -49.004 -7.124 1.00 47.53 104 ALA A CA 1
ATOM 791 C C . ALA A 1 104 ? 4.443 -48.344 -8.458 1.00 47.53 104 ALA A C 1
ATOM 793 O O . ALA A 1 104 ? 3.583 -47.468 -8.543 1.00 47.53 104 ALA A O 1
ATOM 794 N N . GLU A 1 105 ? 5.153 -48.774 -9.497 1.00 52.97 105 GLU A N 1
ATOM 795 C CA . GLU A 1 105 ? 4.682 -48.711 -10.874 1.00 52.97 105 GLU A CA 1
ATOM 796 C C . GLU A 1 105 ? 3.361 -49.489 -10.947 1.00 52.97 105 GLU A C 1
ATOM 798 O O . GLU A 1 105 ? 3.314 -50.681 -10.654 1.00 52.97 105 GLU A O 1
ATOM 803 N N . ASN A 1 106 ? 2.272 -48.806 -11.286 1.00 54.16 106 ASN A N 1
ATOM 804 C CA . ASN A 1 106 ? 1.048 -49.453 -11.737 1.00 54.16 106 ASN A CA 1
ATOM 805 C C . ASN A 1 106 ? 0.637 -48.793 -13.049 1.00 54.16 106 ASN A C 1
ATOM 807 O O . ASN A 1 106 ? 0.213 -47.636 -13.077 1.00 54.16 106 ASN A O 1
ATOM 811 N N . GLU A 1 107 ? 0.805 -49.549 -14.130 1.00 61.22 107 GLU A N 1
ATOM 812 C CA . GLU A 1 107 ? 0.110 -49.328 -15.391 1.00 61.22 107 GLU A CA 1
ATOM 813 C C . GLU A 1 107 ? -1.407 -49.372 -15.166 1.00 61.22 107 GLU A C 1
ATOM 815 O O . GLU A 1 107 ? -1.893 -50.267 -14.471 1.00 61.22 107 GLU A O 1
ATOM 820 N N . PRO A 1 108 ? -2.195 -48.504 -15.814 1.00 61.94 108 PRO A N 1
ATOM 821 C CA . PRO A 1 108 ? -3.591 -48.804 -16.055 1.00 61.94 108 PRO A CA 1
ATOM 822 C C . PRO A 1 108 ? -3.767 -49.327 -17.483 1.00 61.94 108 PRO A C 1
ATOM 824 O O . PRO A 1 108 ? -3.735 -48.580 -18.463 1.00 61.94 108 PRO A O 1
ATOM 827 N N . LEU A 1 109 ? -3.987 -50.641 -17.563 1.00 49.38 109 LEU A N 1
ATOM 828 C CA . LEU A 1 109 ? -4.625 -51.306 -18.692 1.00 49.38 109 LEU A CA 1
ATOM 829 C C . LEU A 1 109 ? -6.010 -50.701 -18.958 1.00 49.38 109 LEU A C 1
ATOM 831 O O . LEU A 1 109 ? -6.790 -50.397 -18.057 1.00 49.38 109 LEU A O 1
ATOM 835 N N . VAL A 1 110 ? -6.271 -50.565 -20.249 1.00 59.19 110 VAL A N 1
ATOM 836 C CA . VAL A 1 110 ? -7.466 -50.052 -20.907 1.00 59.19 110 VAL A CA 1
ATOM 837 C C . VAL A 1 110 ? -8.725 -50.818 -20.478 1.00 59.19 110 VAL A C 1
ATOM 839 O O . VAL A 1 110 ? -8.758 -52.047 -20.498 1.00 59.19 110 VAL A O 1
ATOM 842 N N . SER A 1 111 ? -9.802 -50.099 -20.171 1.00 54.53 111 SER A N 1
ATOM 843 C CA . SER A 1 111 ? -11.166 -50.606 -20.349 1.00 54.53 111 SER A CA 1
ATOM 844 C C . SER A 1 111 ? -12.087 -49.461 -20.739 1.00 54.53 111 SER A C 1
ATOM 846 O O . SER A 1 111 ? -12.419 -48.593 -19.933 1.00 54.53 111 SER A O 1
ATOM 848 N N . GLU A 1 112 ? -12.457 -49.477 -22.017 1.00 63.44 112 GLU A N 1
ATOM 849 C CA . GLU A 1 112 ? -13.638 -48.817 -22.555 1.00 63.44 112 GLU A CA 1
ATOM 850 C C . GLU A 1 112 ? -14.875 -49.210 -21.744 1.00 63.44 112 GLU A C 1
ATOM 852 O O . GLU A 1 112 ? -15.197 -50.391 -21.611 1.00 63.44 112 GLU A O 1
ATOM 857 N N . MET A 1 113 ? -15.611 -48.213 -21.261 1.00 63.62 113 MET A N 1
ATOM 858 C CA . MET A 1 113 ? -17.042 -48.344 -21.003 1.00 63.62 113 MET A CA 1
ATOM 859 C C . MET A 1 113 ? -17.706 -46.974 -21.253 1.00 63.62 113 MET A C 1
ATOM 861 O O . MET A 1 113 ? -17.067 -45.947 -21.010 1.00 63.62 113 MET A O 1
ATOM 865 N N . PRO A 1 114 ? -18.922 -46.943 -21.833 1.00 60.16 114 PRO A N 1
ATOM 866 C CA . PRO A 1 114 ? -19.396 -45.842 -22.664 1.00 60.16 114 PRO A CA 1
ATOM 867 C C . PRO A 1 114 ? -19.960 -44.661 -21.869 1.00 60.16 114 PRO A C 1
ATOM 869 O O . PRO A 1 114 ? -20.367 -44.788 -20.713 1.00 60.16 114 PRO A O 1
ATOM 872 N N . GLU A 1 115 ? -20.001 -43.519 -22.557 1.00 61.25 115 GLU A N 1
ATOM 873 C CA . GLU A 1 115 ? -20.590 -42.249 -22.132 1.00 61.25 115 GLU A CA 1
ATOM 874 C C . GLU A 1 115 ? -21.987 -42.409 -21.514 1.00 61.25 115 GLU A C 1
ATOM 876 O O . GLU A 1 115 ? -22.857 -43.110 -22.038 1.00 61.25 115 GLU A O 1
ATOM 881 N N . PRO A 1 116 ? -22.254 -41.624 -20.467 1.00 61.25 116 PRO A N 1
ATOM 882 C CA . PRO A 1 116 ? -23.367 -40.696 -20.556 1.00 61.25 116 PRO A CA 1
ATOM 883 C C . PRO A 1 116 ? -22.839 -39.268 -20.457 1.00 61.25 116 PRO A C 1
ATOM 885 O O . PRO A 1 116 ? -22.107 -38.921 -19.535 1.00 61.25 116 PRO A O 1
ATOM 888 N N . VAL A 1 117 ? -23.234 -38.440 -21.417 1.00 63.47 117 VAL A N 1
ATOM 889 C CA . VAL A 1 117 ? -23.078 -36.985 -21.402 1.00 63.47 117 VAL A CA 1
ATOM 890 C C . VAL A 1 117 ? -24.048 -36.360 -20.389 1.00 63.47 117 VAL A C 1
ATOM 892 O O . VAL A 1 117 ? -25.254 -36.342 -20.638 1.00 63.47 117 VAL A O 1
ATOM 895 N N . PRO A 1 118 ? -23.582 -35.788 -19.264 1.00 58.31 118 PRO A N 1
ATOM 896 C CA . PRO A 1 118 ? -24.310 -34.723 -18.604 1.00 58.31 118 PRO A CA 1
ATOM 897 C C . PRO A 1 118 ? -23.956 -33.401 -19.287 1.00 58.31 118 PRO A C 1
ATOM 899 O O . PRO A 1 118 ? -22.836 -32.896 -19.194 1.00 58.31 118 PRO A O 1
ATOM 902 N N . ASP A 1 119 ? -24.947 -32.840 -19.969 1.00 54.72 119 ASP A N 1
ATOM 903 C CA . ASP A 1 119 ? -24.968 -31.440 -20.367 1.00 54.72 119 ASP A CA 1
ATOM 904 C C . ASP A 1 119 ? -24.876 -30.560 -19.105 1.00 54.72 119 ASP A C 1
ATOM 906 O O . ASP A 1 119 ? -25.839 -30.382 -18.356 1.00 54.72 119 ASP A O 1
ATOM 910 N N . LEU A 1 120 ? -23.666 -30.077 -18.819 1.00 48.62 120 LEU A N 1
ATOM 911 C CA . LEU A 1 120 ? -23.373 -29.084 -17.791 1.00 48.62 120 LEU A CA 1
ATOM 912 C C . LEU A 1 120 ? -22.671 -27.894 -18.444 1.00 48.62 120 LEU A C 1
ATOM 914 O O . LEU A 1 120 ? -21.521 -27.565 -18.141 1.00 48.62 120 LEU A O 1
ATOM 918 N N . THR A 1 121 ? -23.398 -27.170 -19.293 1.00 53.88 121 THR A N 1
ATOM 919 C CA . THR A 1 121 ? -23.146 -25.743 -19.523 1.00 53.88 121 THR A CA 1
ATOM 920 C C . THR A 1 121 ? -23.434 -24.945 -18.243 1.00 53.88 121 THR A C 1
ATOM 922 O O . THR A 1 121 ? -24.372 -24.158 -18.159 1.00 53.88 121 THR A O 1
ATOM 925 N N . ALA A 1 122 ? -22.624 -25.148 -17.211 1.00 52.25 122 ALA A N 1
ATOM 926 C CA . ALA A 1 122 ? -22.574 -24.315 -16.020 1.00 52.25 122 ALA A CA 1
ATOM 927 C C . ALA A 1 122 ? -21.124 -24.287 -15.545 1.00 52.25 122 ALA A C 1
ATOM 929 O O . ALA A 1 122 ? -20.728 -24.999 -14.628 1.00 52.25 122 ALA A O 1
ATOM 930 N N . ALA A 1 123 ? -20.316 -23.473 -16.227 1.00 58.12 123 ALA A N 1
ATOM 931 C CA . ALA A 1 123 ? -18.937 -23.215 -15.851 1.00 58.12 123 ALA A CA 1
ATOM 932 C C . ALA A 1 123 ? -18.870 -22.818 -14.360 1.00 58.12 123 ALA A C 1
ATOM 934 O O . ALA A 1 123 ? -19.402 -21.760 -13.994 1.00 58.12 123 ALA A O 1
ATOM 935 N N . PRO A 1 124 ? -18.212 -23.605 -13.487 1.00 52.50 124 PRO A N 1
ATOM 936 C CA . PRO A 1 124 ? -17.895 -23.144 -12.152 1.00 52.50 124 PRO A CA 1
ATOM 937 C C . PRO A 1 124 ? -16.921 -21.982 -12.309 1.00 52.50 124 PRO A C 1
ATOM 939 O O . PRO A 1 124 ? -15.775 -22.116 -12.739 1.00 52.50 124 PRO A O 1
ATOM 942 N N . LYS A 1 125 ? -17.444 -20.796 -12.019 1.00 54.59 125 LYS A N 1
ATOM 943 C CA . LYS A 1 125 ? -16.730 -19.529 -12.005 1.00 54.59 125 LYS A CA 1
ATOM 944 C C . LYS A 1 125 ? -15.570 -19.678 -11.027 1.00 54.59 125 LYS A C 1
ATOM 946 O O . LYS A 1 125 ? -15.770 -19.631 -9.817 1.00 54.59 125 LYS A O 1
ATOM 951 N N . ALA A 1 126 ? -14.376 -19.895 -11.573 1.00 60.47 126 ALA A N 1
ATOM 952 C CA . ALA A 1 126 ? -13.141 -19.963 -10.814 1.00 60.47 126 ALA A CA 1
ATOM 953 C C . ALA A 1 126 ? -13.087 -18.782 -9.824 1.00 60.47 126 ALA A C 1
ATOM 955 O O . ALA A 1 126 ? -13.291 -17.631 -10.245 1.00 60.47 126 ALA A O 1
ATOM 956 N N . PRO A 1 127 ? -12.843 -19.020 -8.523 1.00 54.69 127 PRO A N 1
ATOM 957 C CA . PRO A 1 127 ? -12.573 -17.936 -7.601 1.00 54.69 127 PRO A CA 1
ATOM 958 C C . PRO A 1 127 ? -11.328 -17.214 -8.109 1.00 54.69 127 PRO A C 1
ATOM 960 O O . PRO A 1 127 ? -10.249 -17.791 -8.243 1.00 54.69 127 PRO A O 1
ATOM 963 N N . LYS A 1 128 ? -11.513 -15.941 -8.469 1.00 62.16 128 LYS A N 1
ATOM 964 C CA . LYS A 1 128 ? -10.424 -15.058 -8.877 1.00 62.16 128 LYS A CA 1
ATOM 965 C C . LYS A 1 128 ? -9.362 -15.103 -7.774 1.00 62.16 128 LYS A C 1
ATOM 967 O O . LYS A 1 128 ? -9.722 -14.835 -6.625 1.00 62.16 128 LYS A O 1
ATOM 972 N N . PRO A 1 129 ? -8.084 -15.388 -8.0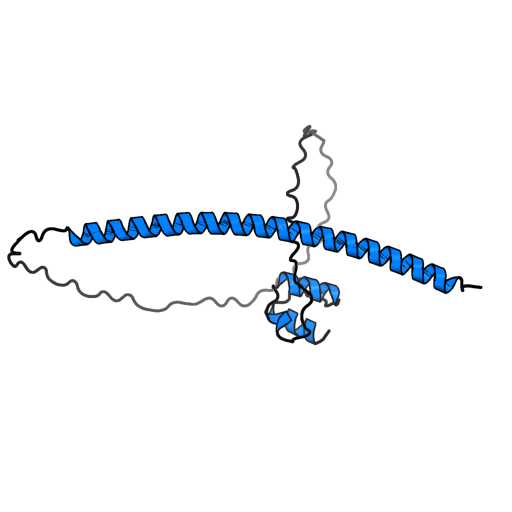79 1.00 54.91 129 PRO A N 1
ATOM 973 C CA . PRO A 1 129 ? -7.033 -15.173 -7.105 1.00 54.91 129 PRO A CA 1
ATOM 974 C C . PRO A 1 129 ? -7.077 -13.691 -6.743 1.00 54.91 129 PRO A C 1
ATOM 976 O O . PRO A 1 129 ? -6.952 -12.819 -7.609 1.00 54.91 129 PRO A O 1
ATOM 979 N N . PHE A 1 130 ? -7.339 -13.415 -5.468 1.00 48.34 130 PHE A N 1
ATOM 980 C CA . PHE A 1 130 ? -7.151 -12.099 -4.892 1.00 48.34 130 PHE A CA 1
ATOM 981 C C . PHE A 1 130 ? -5.719 -11.684 -5.217 1.00 48.34 130 PHE A C 1
ATOM 983 O O . PHE A 1 130 ? -4.751 -12.221 -4.686 1.00 48.34 130 PHE A O 1
ATOM 990 N N . GLY A 1 131 ? -5.595 -10.763 -6.172 1.00 47.06 131 GLY A N 1
ATOM 991 C CA . GLY A 1 131 ? -4.363 -10.059 -6.460 1.00 47.06 131 GLY A CA 1
ATOM 992 C C . GLY A 1 131 ? -4.057 -9.160 -5.278 1.00 47.06 131 GLY A C 1
ATOM 993 O O . GLY A 1 131 ? -4.313 -7.958 -5.325 1.00 47.06 131 GLY A O 1
ATOM 994 N N . GLU A 1 132 ? -3.526 -9.756 -4.219 1.00 48.94 132 GLU A N 1
ATOM 995 C CA . GLU A 1 132 ? -2.931 -9.073 -3.087 1.00 48.94 132 GLU A CA 1
ATOM 996 C C . GLU A 1 132 ? -1.626 -8.445 -3.581 1.00 48.94 132 GLU A C 1
ATOM 998 O O . GLU A 1 132 ? -0.521 -8.966 -3.442 1.00 48.94 132 GLU A O 1
ATOM 1003 N N . LYS A 1 133 ? -1.766 -7.314 -4.277 1.00 47.09 133 LYS A N 1
ATOM 1004 C CA . LYS A 1 133 ? -0.649 -6.427 -4.567 1.00 47.09 133 LYS A CA 1
ATOM 1005 C C . LYS A 1 133 ? -0.275 -5.746 -3.260 1.00 47.09 133 LYS A C 1
ATOM 1007 O O . LYS A 1 133 ? -0.691 -4.619 -3.004 1.00 47.09 133 LYS A O 1
ATOM 1012 N N . ALA A 1 134 ? 0.519 -6.455 -2.463 1.00 46.31 134 ALA A N 1
ATOM 1013 C CA . ALA A 1 134 ? 1.369 -5.877 -1.442 1.00 46.31 134 ALA A CA 1
ATOM 1014 C C . ALA A 1 134 ? 2.249 -4.813 -2.114 1.00 46.31 134 ALA A C 1
ATOM 1016 O O . ALA A 1 134 ? 3.264 -5.104 -2.747 1.00 46.31 134 ALA A O 1
ATOM 1017 N N . GLY A 1 135 ? 1.795 -3.565 -2.045 1.00 49.00 135 GLY A N 1
ATOM 1018 C CA . GLY A 1 135 ? 2.639 -2.409 -2.262 1.00 49.00 135 GLY A CA 1
ATOM 1019 C C . GLY A 1 135 ? 3.552 -2.281 -1.055 1.00 49.00 135 GLY A C 1
ATOM 1020 O O . GLY A 1 135 ? 3.123 -1.785 -0.021 1.00 49.00 135 GLY A O 1
ATOM 1021 N N . VAL A 1 136 ? 4.795 -2.732 -1.192 1.00 45.44 136 VAL A N 1
ATOM 1022 C CA . VAL A 1 136 ? 5.871 -2.382 -0.265 1.00 45.44 136 VAL A CA 1
ATOM 1023 C C . VAL A 1 136 ? 6.857 -1.516 -1.037 1.00 45.44 136 VAL A C 1
ATOM 1025 O O . VAL A 1 136 ? 7.335 -1.886 -2.110 1.00 45.44 136 VAL A O 1
ATOM 1028 N N . ALA A 1 137 ? 7.059 -0.311 -0.513 1.00 45.44 137 ALA A N 1
ATOM 1029 C CA . ALA A 1 137 ? 7.974 0.698 -1.018 1.00 45.44 137 ALA A CA 1
ATOM 1030 C C . ALA A 1 137 ? 9.424 0.172 -1.100 1.00 45.44 137 ALA A C 1
ATOM 1032 O O . ALA A 1 137 ? 9.800 -0.720 -0.339 1.00 45.44 137 ALA A O 1
ATOM 1033 N N . PRO A 1 138 ? 10.269 0.734 -1.984 1.00 62.88 138 PRO A N 1
ATOM 1034 C CA . PRO A 1 138 ? 11.689 0.435 -2.002 1.00 62.88 138 PRO A CA 1
ATOM 1035 C C . PRO A 1 138 ? 12.354 1.259 -0.899 1.00 62.88 138 PRO A C 1
ATOM 1037 O O . PRO A 1 138 ? 12.620 2.444 -1.081 1.00 62.88 138 PRO A O 1
ATOM 1040 N N . ILE A 1 139 ? 12.594 0.661 0.263 1.00 47.44 139 ILE A N 1
ATOM 1041 C CA . ILE A 1 139 ? 13.390 1.301 1.308 1.00 47.44 139 ILE A CA 1
ATOM 1042 C C . ILE A 1 139 ? 14.490 0.338 1.708 1.00 47.44 139 ILE A C 1
ATOM 1044 O O . ILE A 1 139 ? 14.214 -0.772 2.138 1.00 47.44 139 ILE A O 1
ATOM 1048 N N . GLY A 1 140 ? 15.721 0.815 1.534 1.00 44.75 140 GLY A N 1
ATOM 1049 C CA . GLY A 1 140 ? 16.853 0.453 2.370 1.00 44.75 140 GLY A CA 1
ATOM 1050 C C . GLY A 1 140 ? 17.338 -0.982 2.249 1.00 44.75 140 GLY A C 1
ATOM 1051 O O . GLY A 1 140 ? 16.724 -1.928 2.722 1.00 44.75 140 GLY A O 1
ATOM 1052 N N . LYS A 1 141 ? 18.547 -1.126 1.716 1.00 52.06 141 LYS A N 1
ATOM 1053 C CA . LYS A 1 141 ? 19.448 -2.198 2.132 1.00 52.06 141 LYS A CA 1
ATOM 1054 C C . LYS A 1 141 ? 19.697 -2.029 3.636 1.00 52.06 141 LYS A C 1
ATOM 1056 O O . LYS A 1 141 ? 20.607 -1.309 4.025 1.00 52.06 141 LYS A O 1
ATOM 1061 N N . THR A 1 142 ? 18.857 -2.610 4.472 1.00 48.59 142 THR A N 1
ATOM 1062 C CA . THR A 1 142 ? 19.120 -2.760 5.898 1.00 48.59 142 THR A CA 1
ATOM 1063 C C . THR A 1 142 ? 18.833 -4.207 6.221 1.00 48.59 142 THR A C 1
ATOM 1065 O O . THR A 1 142 ? 17.789 -4.743 5.860 1.00 48.59 142 THR A O 1
ATOM 1068 N N . GLU A 1 143 ? 19.805 -4.870 6.829 1.00 57.56 143 GLU A N 1
ATOM 1069 C CA . GLU A 1 143 ? 19.803 -6.311 7.068 1.00 5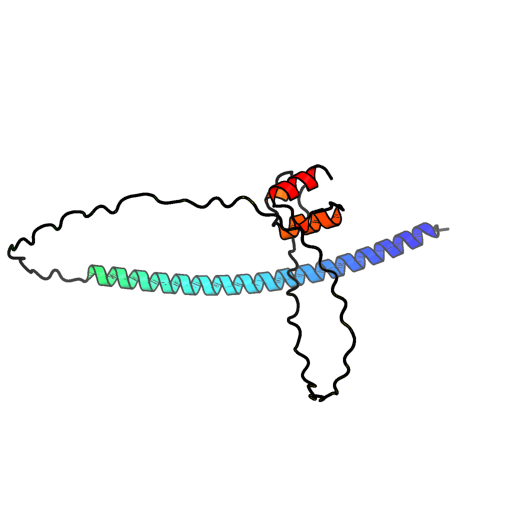7.56 143 GLU A CA 1
ATOM 1070 C C . GLU A 1 143 ? 18.578 -6.818 7.829 1.00 57.56 143 GLU A C 1
ATOM 1072 O O . GLU A 1 143 ? 18.339 -8.013 7.736 1.00 57.56 143 GLU A O 1
ATOM 1077 N N . GLY A 1 144 ? 17.820 -5.928 8.493 1.00 64.31 144 GLY A N 1
ATOM 1078 C CA . GLY A 1 144 ? 16.543 -6.184 9.176 1.00 64.31 144 GLY A CA 1
ATOM 1079 C C . GLY A 1 144 ? 15.294 -6.227 8.279 1.00 64.31 144 GLY A C 1
ATOM 1080 O O . GLY A 1 144 ? 14.232 -6.670 8.711 1.00 64.31 144 GLY A O 1
ATOM 1081 N N . ALA A 1 145 ? 15.386 -5.798 7.015 1.00 77.69 145 ALA A N 1
ATOM 1082 C CA . ALA A 1 145 ? 14.244 -5.798 6.097 1.00 77.69 145 ALA A CA 1
ATOM 1083 C C . ALA A 1 145 ? 13.800 -7.218 5.699 1.00 77.69 145 ALA A C 1
ATOM 1085 O O . ALA A 1 145 ? 12.662 -7.410 5.276 1.00 77.69 145 ALA A O 1
ATOM 1086 N N . LEU A 1 146 ? 14.681 -8.219 5.802 1.00 84.56 146 LEU A N 1
ATOM 1087 C CA . LEU A 1 146 ? 14.348 -9.617 5.504 1.00 84.56 146 LEU A CA 1
ATOM 1088 C C . LEU A 1 146 ? 13.588 -10.271 6.669 1.00 84.56 146 LEU A C 1
ATOM 1090 O O . LEU A 1 146 ? 12.695 -11.088 6.446 1.00 84.56 146 LEU A O 1
ATOM 1094 N N . GLU A 1 147 ? 13.890 -9.889 7.907 1.00 88.38 147 GLU A N 1
ATOM 1095 C CA . GLU A 1 147 ? 13.230 -10.366 9.122 1.00 88.38 147 GLU A CA 1
ATOM 1096 C C . GLU A 1 147 ? 11.779 -9.906 9.200 1.00 88.38 147 GLU A C 1
ATOM 1098 O O . GLU A 1 147 ? 10.919 -10.657 9.665 1.00 88.38 147 GLU A O 1
ATOM 1103 N N . GLU A 1 148 ? 11.487 -8.709 8.703 1.00 88.69 148 GLU A N 1
ATOM 1104 C CA . GLU A 1 148 ? 10.136 -8.145 8.664 1.00 88.69 148 GLU A CA 1
ATOM 1105 C C . GLU A 1 148 ? 9.269 -8.756 7.550 1.00 88.69 148 GLU A C 1
ATOM 1107 O O . GLU A 1 148 ? 8.040 -8.690 7.605 1.00 88.69 148 GLU A O 1
ATOM 1112 N N . MET A 1 149 ? 9.880 -9.415 6.559 1.00 89.62 149 MET A N 1
ATOM 1113 C CA . MET A 1 149 ? 9.143 -10.035 5.459 1.00 89.62 149 MET A CA 1
ATOM 1114 C C . MET A 1 149 ? 8.378 -11.285 5.895 1.00 89.62 149 MET A C 1
ATOM 1116 O O . MET A 1 149 ? 8.799 -12.086 6.742 1.00 89.62 149 MET A O 1
ATOM 1120 N N . THR A 1 150 ? 7.227 -11.487 5.258 1.00 94.69 150 THR A N 1
ATOM 1121 C CA . THR A 1 150 ? 6.455 -12.719 5.427 1.00 94.69 150 THR A CA 1
ATOM 1122 C C . THR A 1 150 ? 7.146 -13.882 4.713 1.00 94.69 150 THR A C 1
ATOM 1124 O O . THR A 1 150 ? 7.884 -13.697 3.744 1.00 94.69 150 THR A O 1
ATOM 1127 N N . VAL A 1 151 ? 6.882 -15.118 5.151 1.00 95.00 151 VAL A N 1
ATOM 1128 C CA . VAL A 1 151 ? 7.454 -16.328 4.523 1.00 95.00 151 VAL A CA 1
ATOM 1129 C C . VAL A 1 151 ? 7.135 -16.383 3.024 1.00 95.00 151 VAL A C 1
ATOM 1131 O O . VAL A 1 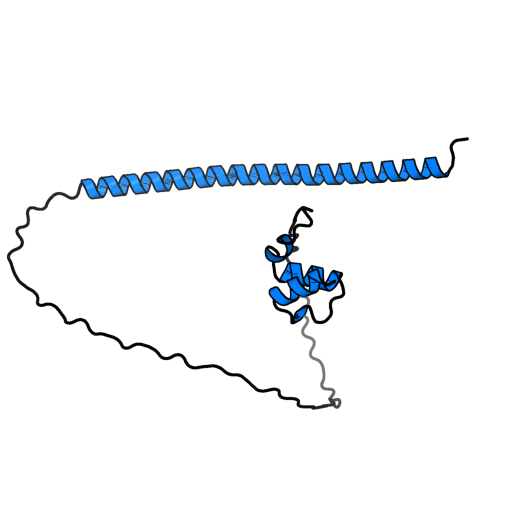151 ? 7.981 -16.774 2.225 1.00 95.00 151 VAL A O 1
ATOM 1134 N N . ALA A 1 152 ? 5.940 -15.937 2.625 1.00 94.94 152 ALA A N 1
ATOM 1135 C CA . ALA A 1 152 ? 5.539 -15.868 1.223 1.00 94.94 152 ALA A CA 1
ATOM 1136 C C . ALA A 1 152 ? 6.412 -14.895 0.408 1.00 94.94 152 ALA A C 1
ATOM 1138 O O . ALA A 1 152 ? 6.863 -15.238 -0.685 1.00 94.94 152 ALA A O 1
ATOM 1139 N N . GLN A 1 153 ? 6.702 -13.711 0.955 1.00 94.31 153 GLN A N 1
ATOM 1140 C CA . GLN A 1 153 ? 7.575 -12.718 0.319 1.00 94.31 153 GLN A CA 1
ATOM 1141 C C . GLN A 1 153 ? 9.025 -13.210 0.233 1.00 94.31 153 GLN A C 1
ATOM 1143 O O . GLN A 1 153 ? 9.669 -13.058 -0.807 1.00 94.31 153 GLN A O 1
ATOM 1148 N N . LEU A 1 154 ? 9.513 -13.868 1.287 1.00 95.88 154 LEU A N 1
ATOM 1149 C CA . LEU A 1 154 ? 10.846 -14.470 1.315 1.00 95.88 154 LEU A CA 1
ATOM 1150 C C . LEU A 1 154 ? 10.989 -15.582 0.272 1.00 95.88 154 LEU A C 1
ATOM 1152 O O . LEU A 1 154 ? 11.970 -15.606 -0.463 1.00 95.88 154 LEU A O 1
ATOM 1156 N N . ARG A 1 155 ? 9.983 -16.450 0.120 1.00 96.50 155 ARG A N 1
ATOM 1157 C CA . ARG A 1 155 ? 9.960 -17.476 -0.937 1.00 96.50 155 ARG A CA 1
ATOM 1158 C C . ARG A 1 155 ? 9.950 -16.870 -2.334 1.00 96.50 155 ARG A C 1
ATOM 1160 O O . ARG A 1 155 ? 10.642 -17.372 -3.213 1.00 96.50 155 ARG A O 1
ATOM 1167 N N . ALA A 1 156 ? 9.195 -15.794 -2.546 1.00 95.88 156 ALA A N 1
ATOM 1168 C CA . ALA A 1 156 ? 9.178 -15.092 -3.826 1.00 95.88 156 ALA A CA 1
ATOM 1169 C C . ALA A 1 156 ? 10.554 -14.498 -4.168 1.00 95.88 156 ALA A C 1
ATOM 1171 O O . ALA A 1 156 ? 11.010 -14.641 -5.303 1.00 95.88 156 ALA A O 1
ATOM 1172 N N . ARG A 1 157 ? 11.246 -13.899 -3.188 1.00 93.50 157 ARG A N 1
ATOM 1173 C CA . ARG A 1 157 ? 12.630 -13.434 -3.363 1.00 93.50 157 ARG A CA 1
ATOM 1174 C C . ARG A 1 157 ? 13.600 -14.583 -3.613 1.00 93.50 157 ARG A C 1
ATOM 1176 O O . ARG A 1 157 ? 14.375 -14.495 -4.554 1.00 93.50 157 ARG A O 1
ATOM 1183 N N . ALA A 1 158 ? 13.518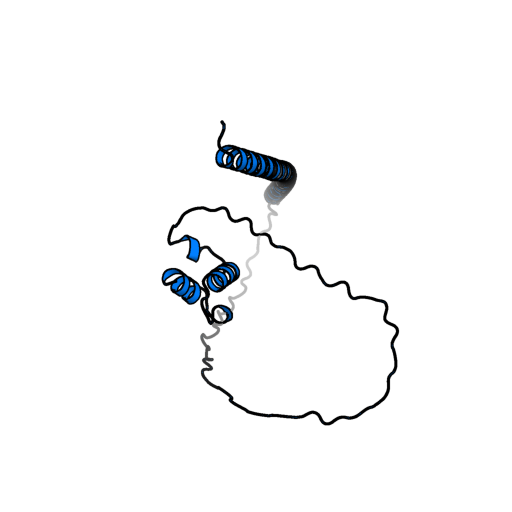 -15.664 -2.840 1.00 95.69 158 ALA A N 1
ATOM 1184 C CA . ALA A 1 158 ? 14.387 -16.830 -2.997 1.00 95.69 158 ALA A CA 1
ATOM 1185 C C . ALA A 1 158 ? 14.213 -17.496 -4.370 1.00 95.69 158 ALA A C 1
ATOM 1187 O O . ALA A 1 158 ? 15.193 -17.855 -5.016 1.00 95.69 158 ALA A O 1
ATOM 1188 N N . LYS A 1 159 ? 12.974 -17.562 -4.871 1.00 96.19 159 LYS A N 1
ATOM 1189 C CA . LYS A 1 159 ? 12.673 -17.991 -6.240 1.00 96.19 159 LYS A CA 1
ATOM 1190 C C . LYS A 1 159 ? 13.303 -17.061 -7.281 1.00 96.19 159 LYS A C 1
ATOM 1192 O O . LYS A 1 159 ? 13.858 -17.546 -8.259 1.00 96.19 159 LYS A O 1
ATOM 1197 N N . GLY A 1 160 ? 13.220 -15.744 -7.079 1.00 92.38 160 GLY A N 1
ATOM 1198 C CA . GLY A 1 160 ? 13.859 -14.754 -7.952 1.00 92.38 160 GLY A CA 1
ATOM 1199 C C . GLY A 1 160 ? 15.390 -14.828 -7.943 1.00 92.38 160 GLY A C 1
ATOM 1200 O O . GLY A 1 160 ? 16.007 -14.580 -8.971 1.00 92.38 160 GLY A O 1
ATOM 1201 N N . ALA A 1 161 ? 15.978 -15.221 -6.811 1.00 93.69 161 ALA A N 1
ATOM 1202 C CA . ALA A 1 161 ? 17.412 -15.446 -6.637 1.00 93.69 161 ALA A CA 1
ATOM 1203 C C . ALA A 1 161 ? 17.885 -16.839 -7.108 1.00 93.69 161 ALA A C 1
ATOM 1205 O O . ALA A 1 161 ? 19.072 -17.133 -7.042 1.00 93.69 161 ALA A O 1
ATOM 1206 N N . GLY A 1 162 ? 16.984 -17.714 -7.579 1.00 94.81 162 GLY A N 1
ATOM 1207 C CA . GL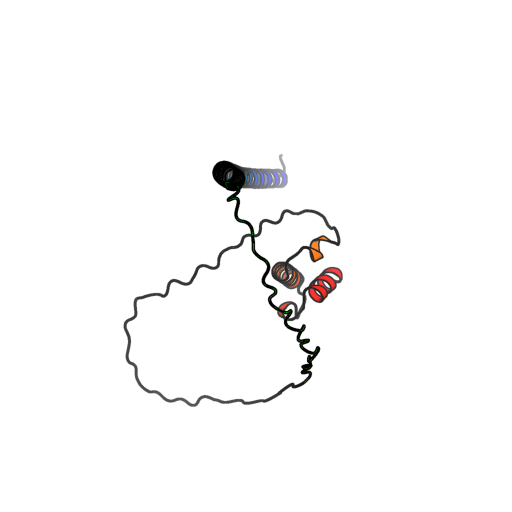Y A 1 162 ? 17.346 -19.050 -8.069 1.00 94.81 162 GLY A CA 1
ATOM 1208 C C . GLY A 1 162 ? 17.711 -20.065 -6.977 1.00 94.81 162 GLY A C 1
ATOM 1209 O O . GLY A 1 162 ? 18.283 -21.108 -7.282 1.00 94.81 162 GLY A O 1
ATOM 1210 N N . ILE A 1 163 ? 17.368 -19.799 -5.713 1.00 95.62 163 ILE A N 1
ATOM 1211 C CA . ILE A 1 163 ? 17.671 -20.690 -4.586 1.00 95.62 163 ILE A CA 1
ATOM 1212 C C . ILE A 1 163 ? 16.791 -21.943 -4.684 1.00 95.62 163 ILE A C 1
ATOM 1214 O O . ILE A 1 163 ? 15.562 -21.867 -4.600 1.00 95.62 163 ILE A O 1
ATOM 1218 N N . SER A 1 164 ? 17.410 -23.113 -4.851 1.00 93.88 164 SER A N 1
ATOM 1219 C CA . SER A 1 164 ? 16.697 -24.397 -4.884 1.00 93.88 164 SER A CA 1
ATOM 1220 C C . SER A 1 164 ? 16.173 -24.790 -3.494 1.00 93.88 164 SER A C 1
ATOM 1222 O O . SER A 1 164 ? 16.702 -24.376 -2.466 1.00 93.88 164 SER A O 1
ATOM 1224 N N . GLY A 1 165 ? 15.072 -25.545 -3.437 1.00 95.38 165 GLY A N 1
ATOM 1225 C CA . GLY A 1 165 ? 14.477 -25.964 -2.159 1.00 95.38 165 GLY A CA 1
ATOM 1226 C C . GLY A 1 165 ? 13.762 -24.856 -1.368 1.00 95.38 165 GLY A C 1
ATOM 1227 O O . GLY A 1 165 ? 13.294 -25.110 -0.261 1.00 95.38 165 GLY A O 1
ATOM 1228 N N . TYR A 1 166 ? 13.591 -23.646 -1.921 1.00 96.31 166 TYR A N 1
ATOM 1229 C CA . TYR A 1 166 ? 12.929 -22.521 -1.233 1.00 96.31 166 TYR A CA 1
ATOM 1230 C C . TYR A 1 166 ? 11.524 -22.853 -0.685 1.00 96.31 166 TYR A C 1
ATOM 1232 O O . TYR A 1 166 ? 11.052 -22.239 0.271 1.00 96.31 166 TYR A O 1
ATOM 1240 N N . SER A 1 167 ? 10.825 -23.818 -1.287 1.00 95.00 167 SER A N 1
ATOM 1241 C CA . SER A 1 167 ? 9.464 -24.208 -0.905 1.00 95.00 167 SER A CA 1
ATOM 1242 C C . SER A 1 167 ? 9.405 -24.991 0.413 1.00 95.00 167 SER A C 1
ATOM 1244 O O . SER A 1 167 ? 8.416 -24.867 1.134 1.00 95.00 167 SER A O 1
ATOM 1246 N N . SER A 1 168 ? 10.455 -25.749 0.747 1.00 96.38 168 SER A N 1
ATOM 1247 C CA . SER A 1 168 ? 10.555 -26.550 1.977 1.00 96.38 168 SER A CA 1
ATOM 1248 C C . SER A 1 168 ? 11.309 -25.837 3.106 1.00 96.38 168 SER A C 1
ATOM 1250 O O . SER A 1 168 ? 11.273 -26.284 4.251 1.00 96.38 168 SER A O 1
ATOM 1252 N N . MET A 1 169 ? 11.960 -24.706 2.820 1.00 95.81 169 MET A N 1
ATOM 1253 C CA . MET A 1 169 ? 12.668 -23.918 3.828 1.00 95.81 169 MET A CA 1
ATOM 1254 C C . MET A 1 169 ? 11.707 -23.156 4.758 1.00 95.81 169 MET A C 1
ATOM 1256 O O . MET A 1 169 ? 10.681 -22.599 4.347 1.00 95.81 169 MET A O 1
ATOM 1260 N N . ASN A 1 170 ? 12.084 -23.110 6.033 1.00 96.31 170 ASN A N 1
ATOM 1261 C CA . ASN A 1 170 ? 11.493 -22.283 7.082 1.00 96.31 170 ASN A CA 1
ATOM 1262 C C . ASN A 1 170 ? 12.065 -20.849 7.047 1.00 96.31 170 ASN A C 1
ATOM 1264 O O . ASN A 1 170 ? 13.097 -20.596 6.426 1.00 96.31 170 ASN A O 1
ATOM 1268 N N . LYS A 1 171 ? 11.384 -19.893 7.705 1.00 95.81 171 LYS A N 1
ATOM 1269 C CA . LYS A 1 171 ? 11.684 -18.445 7.620 1.00 95.81 171 LYS A CA 1
ATOM 1270 C C . LYS A 1 171 ? 13.170 -18.125 7.831 1.00 95.81 171 LYS A C 1
ATOM 1272 O O . LYS A 1 171 ? 13.752 -17.416 7.022 1.00 95.81 171 LYS A O 1
ATOM 1277 N N . GLY A 1 172 ? 13.782 -18.698 8.870 1.00 95.38 172 GLY A N 1
ATOM 1278 C CA . GLY A 1 172 ? 15.201 -18.492 9.172 1.00 95.38 172 GLY A CA 1
ATOM 1279 C C . GLY A 1 172 ? 16.136 -18.971 8.056 1.00 95.38 172 GLY A C 1
ATOM 1280 O O . GLY A 1 172 ? 17.012 -18.221 7.642 1.00 95.38 172 GLY A O 1
ATOM 1281 N N . LYS A 1 173 ? 15.905 -20.174 7.504 1.00 96.00 173 LYS A N 1
ATOM 1282 C CA . LYS A 1 173 ? 16.706 -20.710 6.387 1.00 96.00 173 LYS A CA 1
ATOM 1283 C C . LYS A 1 173 ? 16.545 -19.885 5.111 1.00 96.00 173 LYS A C 1
ATOM 1285 O O . LYS A 1 173 ? 17.523 -19.678 4.408 1.00 96.00 173 LYS A O 1
ATOM 1290 N N . LEU A 1 174 ? 15.341 -19.375 4.839 1.00 96.12 174 LEU A N 1
ATOM 1291 C CA . LEU A 1 174 ? 15.103 -18.473 3.707 1.00 96.12 174 LEU A CA 1
ATOM 1292 C C . LEU A 1 174 ? 15.868 -17.155 3.850 1.00 96.12 174 LEU A C 1
ATOM 1294 O O . LEU A 1 174 ? 16.441 -16.687 2.874 1.00 96.12 174 LEU A O 1
ATOM 1298 N N . ILE A 1 175 ? 15.882 -16.565 5.049 1.00 95.12 175 ILE A N 1
ATOM 1299 C CA . ILE A 1 175 ? 16.634 -15.331 5.319 1.00 95.12 175 ILE A CA 1
ATOM 1300 C C . ILE A 1 175 ? 18.137 -15.587 5.176 1.00 95.12 175 ILE A C 1
ATOM 1302 O O . ILE A 1 175 ? 18.811 -14.809 4.512 1.00 95.12 175 ILE A O 1
ATOM 1306 N N . ALA A 1 176 ? 18.648 -16.685 5.742 1.00 95.19 176 ALA A N 1
ATOM 1307 C CA . ALA A 1 176 ? 20.057 -17.057 5.632 1.00 95.19 176 ALA A CA 1
ATOM 1308 C C . ALA A 1 176 ? 20.480 -17.278 4.170 1.00 95.19 176 ALA A C 1
ATOM 1310 O O . ALA A 1 176 ? 21.427 -16.653 3.707 1.00 95.19 176 ALA A O 1
ATOM 1311 N N . ALA A 1 177 ? 19.716 -18.068 3.410 1.00 94.56 177 ALA A N 1
ATOM 1312 C CA . ALA A 1 177 ? 20.009 -18.325 2.002 1.00 94.56 177 ALA A CA 1
ATOM 1313 C C . ALA A 1 177 ? 19.948 -17.048 1.144 1.00 94.56 177 ALA A C 1
ATOM 1315 O O . ALA A 1 177 ? 20.725 -16.894 0.214 1.00 94.56 177 ALA A O 1
ATOM 1316 N N . LEU A 1 178 ? 19.057 -16.104 1.472 1.00 93.19 178 LEU A N 1
ATOM 1317 C CA . LEU A 1 178 ? 18.979 -14.795 0.809 1.00 93.19 178 LEU A CA 1
ATOM 1318 C C . LEU A 1 178 ? 20.088 -13.815 1.215 1.00 93.19 178 LEU A C 1
ATOM 1320 O O . LEU A 1 178 ? 20.231 -12.787 0.559 1.00 93.19 178 LEU A O 1
ATOM 1324 N N . ARG A 1 179 ? 20.823 -14.081 2.300 1.00 92.12 179 ARG A N 1
ATOM 1325 C CA . ARG A 1 179 ? 22.019 -13.314 2.678 1.00 92.12 179 ARG A CA 1
ATOM 1326 C C . ARG A 1 179 ? 23.271 -13.811 1.964 1.00 92.12 179 ARG A C 1
ATOM 1328 O O . ARG A 1 179 ? 24.179 -13.017 1.751 1.00 92.12 179 ARG A O 1
ATOM 1335 N N . GLU A 1 180 ? 23.314 -15.099 1.630 1.00 88.56 180 GLU A N 1
ATOM 1336 C CA . GLU A 1 180 ? 24.437 -15.732 0.927 1.00 88.56 180 GLU A CA 1
ATOM 1337 C C . GLU A 1 180 ? 24.318 -15.687 -0.609 1.00 88.56 180 GLU A C 1
ATOM 1339 O O . GLU A 1 180 ? 25.328 -15.860 -1.288 1.00 88.56 180 GLU A O 1
ATOM 1344 N N . ALA A 1 181 ? 23.110 -15.470 -1.148 1.00 82.50 181 ALA A N 1
ATOM 1345 C CA . ALA A 1 181 ? 22.816 -15.383 -2.587 1.00 82.50 181 ALA A CA 1
ATOM 1346 C C . ALA A 1 181 ? 23.055 -13.984 -3.177 1.00 82.50 181 ALA A C 1
ATOM 1348 O O . ALA A 1 181 ? 23.539 -13.919 -4.330 1.00 82.50 181 ALA A O 1
#

Organism: NCBI:txid1538144

Secondary structure (DSSP, 8-state):
---HHHHHHHHHHHHHHHHHHHHHHHHHHHHHHHHHHHHHHHHHHHHHHHHHHHHHHHHHHHHTT-----------PPPPPP-------------------------------------------PPPP-------------TTTTTSS-HHHHHHHHHHTT-TTTTT--HHHHHHHHHH-

Radius of gyration: 34.59 Å; chains: 1; bounding box: 56×69×99 Å

Sequence (181 aa):
MIDVADKRIRDEVEKLRKQLRTQRKGVEKRLSDLEKTAKKAAKSAEKEIAGLRAQVEQLVSRQKSTPEQDATPASAEPSPPTPTEPTPLSSPGESEGQPLQGVAENEPLVSEMPEPVPDLTAAPKAPKPFGEKAGVAPIGKTEGALEEMTVAQLRARAKGAGISGYSSMNKGKLIAALREA

InterPro domains:
  IPR011112 Rho termination factor-like, N-terminal [PF07498] (146-181)

pLDDT: mean 77.32, std 20.61, range [43.72, 98.56]